Protein AF-A0A9P5UB16-F1 (afdb_monomer)

Secondary structure (DSSP, 8-state):
-EE--EEEEPTTS-EEEE----EE---TT--EEEEEEEEEETTEEEEEEEEEEE-PPP--S-EESEEEEEE-SSS-EEEEEE-SS-EEEEEEEE-TT---EEEEGGG-TT--TT-EEEEEEEESSSS-EEE----EEE-TT--EEEEEEEEEETTEEEEEEEEEEE-----

Radius of gyration: 20.02 Å; Cα contacts (8 Å, |Δi|>4): 393; chains: 1; bounding box: 41×28×63 Å

Mean predicted aligned error: 12.53 Å

Nearest PDB structures (foldseek):
  8e72-assembly1_B-2  TM=3.776E-01  e=6.706E+00  Treponema lecithinolyticum
  8dhw-assembly1_B  TM=3.449E-01  e=4.581E+00  Treponema lecithinolyticum
  3emf-assembly1_C  TM=3.027E-01  e=7.895E+00  Haemophilus influenzae
  3emf-assembly1_B  TM=2.419E-01  e=4.838E+00  Haemophilus influenzae
  6fwn-assembly1_A  TM=2.369E-01  e=8.803E+00  Homo sapiens

pLDDT: mean 79.23, std 17.46, range [40.03, 96.88]

Solvent-accessible surface area (backbone atoms only — not comparable to full-atom values): 9834 Å² total; per-residue (Å²): 118,55,81,64,72,55,73,42,74,43,97,89,71,51,74,51,76,54,78,62,86,62,81,51,82,67,58,100,81,58,60,56,41,79,44,64,48,78,44,75,49,93,91,54,68,43,75,43,84,70,46,76,41,69,53,68,74,78,73,48,83,46,58,23,25,31,42,30,38,26,25,74,15,91,37,43,32,21,35,27,42,34,43,100,87,53,76,44,80,74,42,76,75,42,55,53,66,39,74,63,51,73,44,63,49,82,74,40,88,90,62,52,76,70,41,58,32,26,47,29,37,32,26,76,90,27,97,25,60,24,67,32,91,60,34,32,24,34,25,77,86,41,62,21,23,35,34,34,41,30,32,60,41,40,77,52,35,42,42,42,81,74,51,77,42,72,57,90,70,87,132

Sequence (171 aa):
MFQLKVVSKLPNGETSEKADATWLMFTKDSKNEAVYDVTGELYRPNISFKQLRPISEPTPIGNARQITISNSGAFVASIYSVNTKTEHILEADIPVWIKNSVFDLTKADWLKDGDNFRLKVVSTTGKAQSIDATWLTYTKDSRNQALYDVAGSSSAPTITFKELRPIAGPI

Foldseek 3Di:
DDFDKDWQQDPVRDIDTDRPGDDDDDDPPDQWDWDWDWDDDSNDTDIDTDDTDGVPQQDAPEEAQKEWEFEQAPFWKWKWKDAPPDIGTQGGTDDHGDGTDMGGNLPVPPADQQGKTWMKIATPVAREIDTEPHIYGYHNPDQKYWYWYWYDYNHHIDIYTDDIDGDDDDD

Structure (mmCIF, N/CA/C/O backbone):
data_AF-A0A9P5UB16-F1
#
_entry.id   AF-A0A9P5UB16-F1
#
loop_
_atom_site.group_PDB
_atom_site.id
_atom_site.type_symbol
_atom_site.label_atom_id
_atom_site.label_alt_id
_atom_site.label_comp_id
_atom_site.label_asym_id
_atom_site.label_entity_id
_atom_site.label_seq_id
_atom_site.pdbx_PDB_ins_code
_atom_site.Cartn_x
_atom_site.Cartn_y
_atom_site.Cartn_z
_atom_site.occupancy
_atom_site.B_iso_or_equiv
_atom_site.auth_seq_id
_atom_site.auth_comp_id
_atom_site.auth_asym_id
_atom_site.auth_atom_id
_atom_site.pdbx_PDB_model_num
ATOM 1 N N . MET A 1 1 ? -16.007 16.590 -19.289 1.00 49.53 1 MET A N 1
ATOM 2 C CA . MET A 1 1 ? -16.295 15.869 -20.546 1.00 49.53 1 MET A CA 1
ATOM 3 C C . MET A 1 1 ? -14.997 15.206 -20.962 1.00 49.53 1 MET A C 1
ATOM 5 O O . MET A 1 1 ? -14.000 15.909 -21.042 1.00 49.53 1 MET A O 1
ATOM 9 N N . PHE A 1 2 ? -14.978 1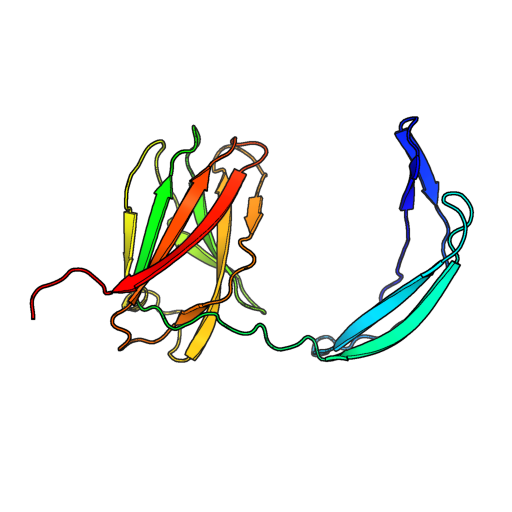3.883 -21.109 1.00 49.25 2 PHE A N 1
ATOM 10 C CA . PHE A 1 2 ? -13.769 13.145 -21.487 1.00 49.25 2 PHE A CA 1
ATOM 11 C C . PHE A 1 2 ? -14.028 12.411 -22.803 1.00 49.25 2 PHE A C 1
ATOM 13 O O . PHE A 1 2 ? -15.119 11.877 -22.998 1.00 49.25 2 PHE A O 1
ATOM 20 N N . GLN A 1 3 ? -13.036 12.410 -23.693 1.00 49.41 3 GLN A N 1
ATOM 21 C CA . GLN A 1 3 ? -13.059 11.652 -24.940 1.00 49.41 3 GLN A CA 1
ATOM 22 C C . GLN A 1 3 ? -12.198 10.403 -24.751 1.00 49.41 3 GLN A C 1
ATOM 24 O O . GLN A 1 3 ? -11.019 10.511 -24.413 1.00 49.41 3 GLN A O 1
ATOM 29 N N . LEU A 1 4 ? -12.783 9.220 -24.947 1.00 48.28 4 LEU A N 1
ATOM 30 C CA . LEU A 1 4 ? -12.016 7.980 -24.967 1.00 48.28 4 LEU A CA 1
ATOM 31 C C . LEU A 1 4 ? -11.361 7.833 -26.346 1.00 48.28 4 LEU A C 1
ATOM 33 O O . LEU A 1 4 ? -12.038 7.906 -27.370 1.00 48.28 4 LEU A O 1
ATOM 37 N N . LYS A 1 5 ? -10.042 7.635 -26.367 1.00 52.19 5 LYS A N 1
ATOM 38 C CA . LYS A 1 5 ? -9.268 7.348 -27.578 1.00 52.19 5 LYS A CA 1
ATOM 39 C C . LYS A 1 5 ? -8.672 5.956 -27.438 1.00 52.19 5 LYS A C 1
ATOM 41 O O . LYS A 1 5 ? -7.960 5.701 -26.469 1.00 52.19 5 LYS A O 1
ATOM 46 N N . VAL A 1 6 ? -8.949 5.068 -28.387 1.00 50.84 6 VAL A N 1
ATOM 47 C CA . VAL A 1 6 ? -8.284 3.763 -28.444 1.00 50.84 6 VAL A CA 1
ATOM 48 C C . VAL A 1 6 ? -7.128 3.847 -29.426 1.00 50.84 6 VAL A C 1
ATOM 50 O O . VAL A 1 6 ? -7.290 4.244 -30.580 1.00 50.84 6 VAL A O 1
ATOM 53 N N . VAL A 1 7 ? -5.949 3.497 -28.922 1.00 52.34 7 VAL A N 1
ATOM 54 C CA . VAL A 1 7 ? -4.708 3.414 -29.686 1.00 52.34 7 VAL A CA 1
ATOM 55 C C . VAL A 1 7 ? -4.329 1.941 -29.753 1.00 52.34 7 VAL A C 1
ATOM 57 O O . VAL A 1 7 ? -3.964 1.345 -28.740 1.00 52.34 7 VAL A O 1
ATOM 60 N N . SER A 1 8 ? -4.430 1.347 -30.938 1.00 51.12 8 SER A N 1
ATOM 61 C CA . SER A 1 8 ? -3.959 -0.015 -31.180 1.00 51.12 8 SER A CA 1
ATOM 62 C C . SER A 1 8 ? -2.478 0.038 -31.538 1.00 51.12 8 SER A C 1
ATOM 64 O O . SER A 1 8 ? -2.102 0.711 -32.498 1.00 51.12 8 SER A O 1
ATOM 66 N N . LYS A 1 9 ? -1.629 -0.671 -30.785 1.00 45.56 9 LYS A N 1
ATOM 67 C CA . LYS A 1 9 ? -0.204 -0.814 -31.110 1.00 45.56 9 LYS A CA 1
ATOM 68 C C . LYS A 1 9 ? 0.016 -2.092 -31.915 1.00 45.56 9 LYS A C 1
ATOM 70 O O . LYS A 1 9 ? -0.351 -3.179 -31.475 1.00 45.56 9 LYS A O 1
ATOM 75 N N . LEU A 1 10 ? 0.598 -1.945 -33.095 1.00 53.12 10 LEU A N 1
ATOM 76 C CA . LEU A 1 10 ? 0.877 -3.023 -34.028 1.00 53.12 10 LEU A CA 1
ATOM 77 C C . LEU A 1 10 ? 2.150 -3.793 -33.628 1.00 53.12 10 LEU A C 1
ATOM 79 O O . LEU A 1 10 ? 3.033 -3.228 -32.974 1.00 53.12 10 LEU A O 1
ATOM 83 N N . PRO A 1 11 ? 2.298 -5.063 -34.055 1.00 47.88 11 PRO A N 1
ATOM 84 C CA . PRO A 1 11 ? 3.501 -5.862 -33.793 1.00 47.88 11 PRO A CA 1
ATOM 85 C C . PRO A 1 11 ? 4.795 -5.253 -34.354 1.00 47.88 11 PRO A C 1
ATOM 87 O O . PRO A 1 11 ? 5.868 -5.485 -33.808 1.00 47.88 11 PRO A O 1
ATOM 90 N N . ASN A 1 12 ? 4.697 -4.452 -35.419 1.00 62.53 12 ASN A N 1
ATOM 91 C CA . ASN A 1 12 ? 5.815 -3.711 -36.014 1.00 62.53 12 ASN A CA 1
ATOM 92 C C . ASN A 1 12 ? 6.134 -2.391 -35.275 1.00 62.53 12 ASN A C 1
ATOM 94 O O . ASN A 1 12 ? 7.032 -1.661 -35.685 1.00 62.53 12 ASN A O 1
ATOM 98 N N . GLY A 1 13 ? 5.410 -2.078 -34.196 1.00 56.22 13 GLY A N 1
ATOM 99 C CA . GLY A 1 13 ? 5.597 -0.874 -33.388 1.00 56.22 13 GLY A CA 1
ATOM 100 C C . GLY A 1 13 ? 4.794 0.346 -33.844 1.00 56.22 13 GLY A C 1
ATOM 101 O O . GLY A 1 13 ? 4.769 1.332 -33.107 1.00 56.22 13 GLY A O 1
ATOM 102 N N . GLU A 1 14 ? 4.112 0.290 -34.991 1.00 58.16 14 GLU A N 1
ATOM 103 C CA . GLU A 1 14 ? 3.242 1.371 -35.468 1.00 58.16 14 GLU A CA 1
ATOM 104 C C 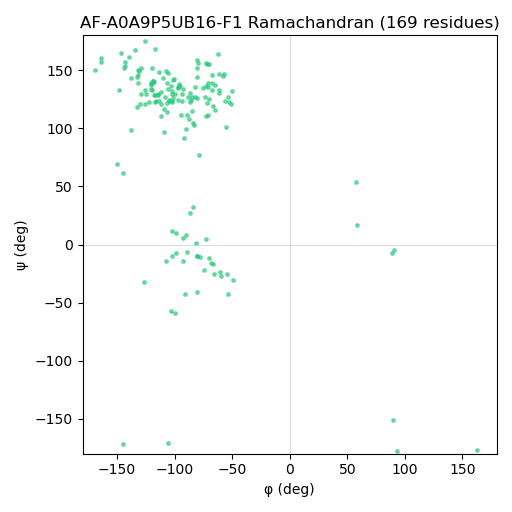. GLU A 1 14 ? 1.955 1.459 -34.636 1.00 58.16 14 GLU A C 1
ATOM 106 O O . GLU A 1 14 ? 1.510 0.486 -34.028 1.00 58.16 14 GLU A O 1
ATOM 111 N N . THR A 1 15 ? 1.332 2.633 -34.593 1.00 53.66 15 THR A N 1
ATOM 112 C CA . THR A 1 15 ? 0.063 2.843 -33.887 1.00 53.66 15 THR A CA 1
ATOM 113 C C . THR A 1 15 ? -1.039 3.188 -34.874 1.00 53.66 15 THR A C 1
ATOM 115 O O . THR A 1 15 ? -0.886 4.114 -35.668 1.00 53.66 15 THR A O 1
ATOM 118 N N . SER A 1 16 ? -2.163 2.476 -34.799 1.00 53.69 16 SER A N 1
ATOM 119 C CA . SER A 1 16 ? -3.397 2.839 -35.495 1.00 53.69 16 SER A CA 1
ATOM 120 C C . SER A 1 16 ? -4.362 3.478 -34.502 1.00 53.69 16 SER A C 1
ATOM 122 O O . SER A 1 16 ? -4.604 2.941 -33.418 1.00 53.69 16 SER A O 1
ATOM 124 N N . GLU A 1 17 ? -4.892 4.644 -34.860 1.00 54.59 17 GLU A N 1
ATOM 125 C CA . GLU A 1 17 ? -5.808 5.407 -34.021 1.00 54.59 17 GLU A CA 1
ATOM 126 C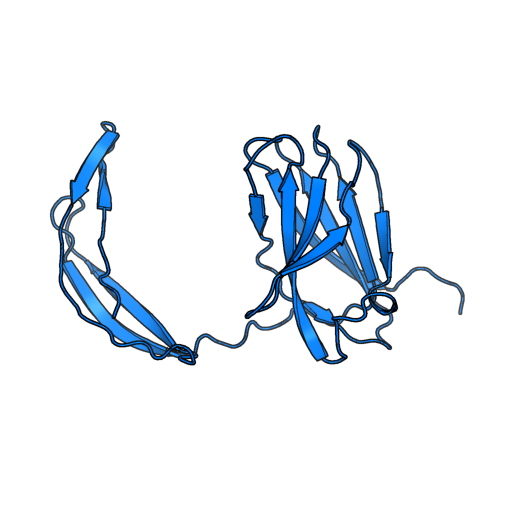 C . GLU A 1 17 ? -7.185 5.454 -34.678 1.00 54.59 17 GLU A C 1
ATOM 128 O O . GLU A 1 17 ? -7.331 5.929 -35.804 1.00 54.59 17 GLU A O 1
ATOM 133 N N . LYS A 1 18 ? -8.213 5.002 -33.956 1.00 54.69 18 LYS A N 1
ATOM 134 C CA . LYS A 1 18 ? -9.608 5.215 -34.341 1.00 54.69 18 LYS A CA 1
ATOM 135 C C . LYS A 1 18 ? -10.312 5.953 -33.210 1.00 54.69 18 LYS A C 1
ATOM 137 O O . LYS A 1 18 ? -10.315 5.509 -32.063 1.00 54.69 18 LYS A O 1
ATOM 142 N N . ALA A 1 19 ? -10.881 7.107 -33.534 1.00 48.09 19 ALA A N 1
ATOM 143 C CA . ALA A 1 19 ? -11.705 7.869 -32.611 1.00 48.09 19 ALA A CA 1
ATOM 144 C C . ALA A 1 19 ? -13.170 7.446 -32.786 1.00 48.09 19 ALA A C 1
ATOM 146 O O . ALA A 1 19 ? -13.874 8.013 -33.615 1.00 48.09 19 ALA A O 1
ATOM 147 N N . ASP A 1 20 ? -13.638 6.466 -32.011 1.00 53.38 20 ASP A N 1
ATOM 148 C CA . ASP A 1 20 ? -15.080 6.255 -31.840 1.00 53.38 20 ASP A CA 1
ATOM 149 C C . ASP A 1 20 ? -15.558 7.221 -30.740 1.00 53.38 20 ASP A C 1
ATOM 151 O O . ASP A 1 20 ? -15.292 7.041 -29.550 1.00 53.38 20 ASP A O 1
ATOM 155 N N . ALA A 1 21 ? -16.201 8.320 -31.145 1.00 47.66 21 ALA A N 1
ATOM 156 C CA . ALA A 1 21 ? -16.605 9.403 -30.250 1.00 47.66 21 ALA A CA 1
ATOM 157 C C . ALA A 1 21 ? -17.888 9.050 -29.476 1.00 47.66 21 ALA A C 1
ATOM 159 O O . ALA A 1 21 ? -18.968 9.546 -29.785 1.00 47.66 21 ALA A O 1
ATOM 160 N N . THR A 1 22 ? -17.776 8.212 -28.442 1.00 54.09 22 THR A N 1
ATOM 161 C CA . THR A 1 22 ? -18.822 8.146 -27.410 1.00 54.09 22 THR A CA 1
ATOM 162 C C . THR A 1 22 ? -18.503 9.160 -26.318 1.00 54.09 22 THR A C 1
ATOM 164 O O . THR A 1 22 ? -17.522 9.022 -25.587 1.00 54.09 22 THR A O 1
ATOM 167 N N . TRP A 1 23 ? -19.321 10.207 -26.216 1.00 52.62 23 TRP A N 1
ATOM 168 C CA . TRP A 1 23 ? -19.179 11.236 -25.191 1.00 52.62 23 TRP A CA 1
ATOM 169 C C . TRP A 1 23 ? -19.872 10.790 -23.907 1.00 52.62 23 TRP A C 1
ATOM 171 O O . TRP A 1 23 ? -21.095 10.678 -23.868 1.00 52.62 23 TRP A O 1
ATOM 181 N N . LEU A 1 24 ? -19.102 10.583 -22.838 1.00 55.91 24 LEU A N 1
ATOM 182 C CA . LEU A 1 24 ? -19.656 10.390 -21.500 1.00 55.91 24 LEU A CA 1
ATOM 183 C C . LEU A 1 24 ? -19.376 11.612 -20.626 1.00 55.91 24 LEU A C 1
ATOM 185 O O . LEU A 1 24 ? -18.239 12.075 -20.473 1.00 55.91 24 LEU A O 1
ATOM 189 N N . MET A 1 25 ? -20.440 12.140 -20.027 1.00 52.00 25 MET A N 1
ATOM 190 C CA . MET A 1 25 ? -20.345 13.137 -18.971 1.00 52.00 25 MET A CA 1
ATOM 191 C C . MET A 1 25 ? -20.274 12.431 -17.621 1.00 52.00 25 MET A C 1
ATOM 193 O O . MET A 1 25 ? -21.289 12.037 -17.057 1.00 52.00 25 MET A O 1
ATOM 197 N N . PHE A 1 26 ? -19.063 12.307 -17.088 1.00 53.19 26 PHE A N 1
ATOM 198 C CA . PHE A 1 26 ? -18.865 12.011 -15.674 1.00 53.19 26 PHE A CA 1
ATOM 199 C C . PHE A 1 26 ? -18.871 13.324 -14.892 1.00 53.19 26 PHE A C 1
ATOM 201 O O . PHE A 1 26 ? -18.178 14.277 -15.262 1.00 53.19 26 PHE A O 1
ATOM 208 N N . THR A 1 27 ? -19.652 13.384 -13.818 1.00 50.88 27 THR A N 1
ATOM 209 C CA . THR A 1 27 ? -19.475 14.407 -12.785 1.00 50.88 27 THR A CA 1
ATOM 210 C C . THR A 1 27 ? -18.223 14.075 -11.972 1.00 50.88 27 THR A C 1
ATOM 212 O O . THR A 1 27 ? -17.806 12.918 -11.907 1.00 50.88 27 THR A O 1
ATOM 215 N N . LYS A 1 28 ? -17.615 15.084 -11.336 1.00 45.38 28 LYS A N 1
ATOM 216 C CA . LYS A 1 28 ? -16.435 14.909 -10.467 1.00 45.38 28 LYS A CA 1
ATOM 217 C C . LYS A 1 28 ? -16.667 13.875 -9.350 1.00 45.38 28 LYS A C 1
ATOM 219 O O . LYS A 1 28 ? -15.715 13.248 -8.903 1.00 45.38 28 LYS A O 1
ATOM 224 N N . ASP A 1 29 ? -17.927 13.668 -8.969 1.00 52.78 29 ASP A N 1
ATOM 225 C CA . ASP A 1 29 ? -18.354 12.754 -7.905 1.00 52.78 29 ASP A CA 1
ATOM 226 C C . ASP A 1 29 ? -18.921 11.423 -8.430 1.00 52.78 29 ASP A C 1
ATOM 228 O O . ASP A 1 29 ? -19.541 10.666 -7.681 1.00 52.78 29 ASP A O 1
ATOM 232 N N . SER A 1 30 ? -18.761 11.127 -9.725 1.00 57.09 30 SER A N 1
ATOM 233 C CA . SER A 1 30 ? -19.275 9.886 -10.298 1.00 57.09 30 SER A CA 1
ATOM 234 C C . SER A 1 30 ? -18.560 8.675 -9.694 1.00 57.09 30 SER A C 1
ATOM 236 O O . SER A 1 30 ? -17.367 8.474 -9.900 1.00 57.09 30 SER A O 1
ATOM 238 N N . LYS A 1 31 ? -19.311 7.835 -8.973 1.00 63.22 31 LYS A N 1
ATOM 239 C CA . LYS A 1 31 ? -18.871 6.515 -8.499 1.00 63.22 31 LYS A CA 1
ATOM 240 C C . LYS A 1 31 ? -19.119 5.422 -9.542 1.00 63.22 31 LYS A C 1
ATOM 242 O O . LYS A 1 31 ? -19.351 4.285 -9.163 1.00 63.22 31 LYS A O 1
ATOM 247 N N . ASN A 1 32 ? -19.153 5.747 -10.832 1.00 62.16 32 ASN A N 1
ATOM 248 C CA . ASN A 1 32 ? -19.455 4.786 -11.891 1.00 62.16 32 ASN A CA 1
ATOM 249 C C . ASN A 1 32 ? -18.278 4.658 -12.853 1.00 62.16 32 ASN A C 1
ATOM 251 O O . ASN A 1 32 ? -17.667 5.655 -13.229 1.00 62.16 32 ASN A O 1
ATOM 255 N N . GLU A 1 33 ? -18.003 3.435 -13.291 1.00 63.97 33 GLU A N 1
ATOM 256 C CA . GLU A 1 33 ? -17.120 3.170 -14.417 1.00 63.97 33 GLU A CA 1
ATOM 257 C C . GLU A 1 33 ? -17.950 2.856 -15.660 1.00 63.97 33 GLU A C 1
ATOM 259 O O . GLU A 1 33 ? -18.993 2.198 -15.594 1.00 63.97 33 GLU A O 1
ATOM 264 N N . ALA A 1 34 ? -17.491 3.348 -16.809 1.00 68.25 34 ALA A N 1
ATOM 265 C CA . ALA A 1 34 ? -18.070 2.971 -18.086 1.00 68.25 34 ALA A CA 1
ATOM 266 C C . ALA A 1 34 ? -17.428 1.691 -18.596 1.00 68.25 34 ALA A C 1
ATOM 268 O O . ALA A 1 34 ? -16.215 1.615 -18.780 1.00 68.25 34 ALA A O 1
ATOM 269 N N . VAL A 1 35 ? -18.277 0.709 -18.866 1.00 62.72 35 VAL A N 1
ATOM 270 C CA . VAL A 1 35 ? -17.904 -0.530 -19.531 1.00 62.72 35 VAL A CA 1
ATOM 271 C C . VAL A 1 35 ? -18.166 -0.359 -21.018 1.00 62.72 35 VAL A C 1
ATOM 273 O O . VAL A 1 35 ? -19.264 0.032 -21.425 1.00 62.72 35 VAL A O 1
ATOM 276 N N . TYR A 1 36 ? -17.161 -0.682 -21.822 1.00 69.81 36 TYR A N 1
ATOM 277 C CA . TYR A 1 36 ? -17.246 -0.700 -23.274 1.00 69.81 36 TYR A CA 1
ATOM 278 C C . TYR A 1 36 ? -16.991 -2.118 -23.766 1.00 69.81 36 TYR A C 1
ATOM 280 O O . TYR A 1 36 ? -16.098 -2.796 -23.258 1.00 69.81 36 TYR A O 1
ATOM 288 N N . ASP A 1 37 ? -17.752 -2.544 -24.766 1.00 70.19 37 ASP A N 1
ATOM 289 C CA . ASP A 1 37 ? -17.421 -3.732 -25.541 1.00 70.19 37 ASP A CA 1
ATOM 290 C C . ASP A 1 37 ? -16.511 -3.302 -26.698 1.00 70.19 37 ASP A C 1
ATOM 292 O O . ASP A 1 37 ? -16.839 -2.383 -27.453 1.00 70.19 37 ASP A O 1
ATOM 296 N N . VAL A 1 38 ? -15.356 -3.959 -26.816 1.00 68.56 38 VAL A N 1
ATOM 297 C CA . VAL A 1 38 ? -14.437 -3.798 -27.947 1.00 68.56 38 VAL A CA 1
ATOM 298 C C . VAL A 1 38 ? -14.546 -5.056 -28.795 1.00 68.56 38 VAL A C 1
ATOM 300 O O . VAL A 1 38 ? -14.216 -6.150 -28.344 1.00 68.56 38 VAL A O 1
ATOM 303 N N . THR A 1 39 ? -15.048 -4.904 -30.012 1.00 72.31 39 THR A N 1
ATOM 304 C CA . THR A 1 39 ? -15.236 -5.995 -30.978 1.00 72.31 39 THR A CA 1
ATOM 305 C C . THR A 1 39 ? -14.543 -5.654 -32.294 1.00 72.31 39 THR A C 1
ATOM 307 O O . THR A 1 39 ? -14.032 -4.550 -32.455 1.00 72.31 39 THR A O 1
ATOM 310 N N . GLY A 1 40 ? -14.520 -6.580 -33.252 1.00 65.81 40 GLY A N 1
ATOM 311 C CA . GLY A 1 40 ? -13.896 -6.362 -34.559 1.00 65.81 40 GLY A CA 1
ATOM 312 C C . GLY A 1 40 ? -12.439 -6.818 -34.628 1.00 65.81 40 GLY A C 1
ATOM 313 O O . GLY A 1 40 ? -11.897 -7.408 -33.695 1.00 65.81 40 GLY A O 1
ATOM 314 N N . GLU A 1 41 ? -11.821 -6.595 -35.783 1.00 67.19 41 GLU A N 1
ATOM 315 C CA . GLU A 1 41 ? -10.444 -7.010 -36.050 1.00 67.19 41 GLU A CA 1
ATOM 316 C C . GLU A 1 41 ? -9.439 -6.027 -35.439 1.00 67.19 41 GLU A C 1
ATOM 318 O O . GLU A 1 41 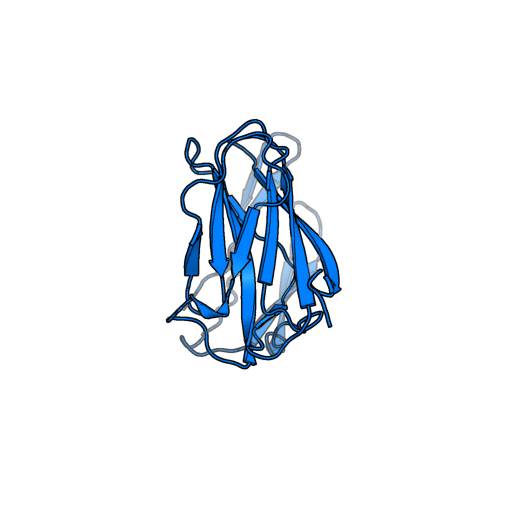? -9.750 -4.853 -35.236 1.00 67.19 41 GLU A O 1
ATOM 323 N N . LEU A 1 42 ? -8.199 -6.481 -35.221 1.00 54.09 42 LEU A N 1
ATOM 324 C CA . LEU A 1 42 ? -7.093 -5.687 -34.655 1.00 54.09 42 LEU A CA 1
ATOM 325 C C . LEU A 1 42 ? -6.914 -4.313 -35.345 1.00 54.09 42 LEU A C 1
ATOM 327 O O . LEU A 1 42 ? -6.507 -3.340 -34.712 1.00 54.09 42 LEU A O 1
ATOM 331 N N . TYR A 1 43 ? -7.256 -4.241 -36.636 1.00 56.38 43 TYR A N 1
ATOM 332 C CA . TYR A 1 43 ? -7.130 -3.067 -37.505 1.00 56.38 43 TYR A CA 1
ATOM 333 C C . TYR A 1 43 ? -8.432 -2.269 -37.678 1.00 56.38 43 TYR A C 1
ATOM 335 O O . TYR A 1 43 ? -8.427 -1.206 -38.297 1.00 56.38 43 TYR A O 1
ATOM 343 N N . ARG A 1 44 ? -9.559 -2.783 -37.171 1.00 61.69 44 ARG A N 1
ATOM 344 C CA . ARG A 1 44 ? -10.888 -2.155 -37.230 1.00 61.69 44 ARG A CA 1
ATOM 345 C C . ARG A 1 44 ? -11.688 -2.452 -35.955 1.00 61.69 44 ARG A C 1
ATOM 347 O O . ARG A 1 44 ? -12.752 -3.071 -36.044 1.00 61.69 44 ARG A O 1
ATOM 354 N N . PRO A 1 45 ? -11.207 -2.022 -34.775 1.00 59.00 45 PRO A N 1
ATOM 355 C CA . PRO A 1 45 ? -11.981 -2.180 -33.560 1.00 59.00 45 PRO A CA 1
ATOM 356 C C . PRO A 1 45 ? -13.259 -1.336 -33.649 1.00 59.00 45 PRO A C 1
ATOM 358 O O . PRO A 1 45 ? -13.247 -0.190 -34.108 1.00 59.00 45 PRO A O 1
ATOM 361 N N . ASN A 1 46 ? -14.365 -1.920 -33.214 1.00 65.19 46 ASN A N 1
ATOM 362 C CA . ASN A 1 46 ? -15.627 -1.251 -32.954 1.00 65.19 46 ASN A CA 1
ATOM 363 C C . ASN A 1 46 ? -15.802 -1.167 -31.444 1.00 65.19 46 ASN A C 1
ATOM 365 O O . ASN A 1 46 ? -15.794 -2.194 -30.759 1.00 65.19 46 ASN A O 1
ATOM 369 N N . ILE A 1 47 ? -15.952 0.055 -30.939 1.00 65.62 47 ILE A N 1
ATOM 370 C CA . ILE A 1 47 ? -16.131 0.312 -29.513 1.00 65.62 47 ILE A CA 1
ATOM 371 C C . ILE A 1 47 ? -17.567 0.757 -29.300 1.00 65.62 47 ILE A C 1
ATOM 373 O O . ILE A 1 47 ? -17.984 1.805 -29.788 1.00 65.62 47 ILE A O 1
ATOM 377 N N . SER A 1 48 ? -18.322 -0.027 -28.545 1.00 71.44 48 SER A N 1
ATOM 378 C CA . SER A 1 48 ? -19.681 0.327 -28.151 1.00 71.44 48 SER A CA 1
ATOM 379 C C . SER A 1 48 ? -19.757 0.460 -26.642 1.00 71.44 48 SER A C 1
ATOM 381 O O . SER A 1 48 ? -19.349 -0.441 -25.907 1.00 71.44 48 SER A O 1
ATOM 383 N N . PHE A 1 49 ? -20.298 1.581 -26.168 1.00 71.38 49 PHE A N 1
ATOM 384 C CA . PHE A 1 49 ? -20.646 1.717 -24.760 1.00 71.38 49 PHE A CA 1
ATOM 385 C C . PHE A 1 49 ? -21.696 0.671 -24.385 1.00 71.38 49 PHE A C 1
ATOM 387 O O . PHE A 1 49 ? -22.710 0.532 -25.067 1.00 71.38 49 PHE A O 1
ATOM 394 N N . LYS A 1 50 ? -21.440 -0.053 -23.297 1.00 72.81 50 LYS A N 1
ATOM 395 C CA . LYS A 1 50 ? -22.321 -1.110 -22.809 1.00 72.81 50 LYS A CA 1
ATOM 396 C C . LYS A 1 50 ? -23.187 -0.613 -21.663 1.00 72.81 50 LYS A C 1
ATOM 398 O O . LYS A 1 50 ? -24.407 -0.667 -21.739 1.00 72.81 50 LYS A O 1
ATOM 403 N N . GLN A 1 51 ? -22.549 -0.148 -20.592 1.00 68.44 51 GLN A N 1
ATOM 404 C CA . GLN A 1 51 ? -23.238 0.308 -19.388 1.00 68.44 51 GLN A CA 1
ATOM 405 C C . GLN A 1 51 ? -22.324 1.145 -18.494 1.00 68.44 51 GLN A C 1
ATOM 407 O O . GLN A 1 51 ? -21.101 0.991 -18.508 1.00 68.44 51 GLN A O 1
ATOM 412 N N . LEU A 1 52 ? -22.937 1.977 -17.654 1.00 67.88 52 LEU A N 1
ATOM 413 C CA . LEU A 1 52 ? -22.306 2.447 -16.429 1.00 67.88 52 LEU A CA 1
ATOM 414 C C . LEU A 1 52 ? -22.557 1.379 -15.371 1.00 67.88 52 LEU A C 1
ATOM 416 O O . LEU A 1 52 ? -23.707 1.007 -15.144 1.00 67.88 52 LEU A O 1
ATOM 420 N N . ARG A 1 53 ? -21.505 0.898 -14.718 1.00 57.53 53 ARG A N 1
ATOM 421 C CA . ARG A 1 53 ? -21.660 0.135 -13.478 1.00 57.53 53 ARG A CA 1
ATOM 422 C C . ARG A 1 53 ? -21.068 0.936 -12.327 1.00 57.53 53 ARG A C 1
ATOM 424 O O . ARG A 1 53 ? -20.114 1.682 -12.565 1.00 57.53 53 ARG A O 1
ATOM 431 N N . PRO A 1 54 ? -21.603 0.808 -11.104 1.00 58.78 54 PRO A N 1
ATOM 432 C CA . PRO A 1 54 ? -20.927 1.338 -9.935 1.00 58.78 54 PRO A CA 1
ATOM 433 C C . PRO A 1 54 ? -19.482 0.847 -9.945 1.00 58.78 54 PRO A C 1
ATOM 435 O O . PRO A 1 54 ? -19.240 -0.342 -10.157 1.00 58.78 54 PRO A O 1
ATOM 438 N N . ILE A 1 55 ? -18.535 1.758 -9.734 1.00 59.34 55 ILE A N 1
ATOM 439 C CA . ILE A 1 55 ? -17.214 1.416 -9.226 1.00 59.34 55 ILE A CA 1
ATOM 440 C C . ILE A 1 55 ? -17.532 0.684 -7.936 1.00 59.34 55 ILE A C 1
ATOM 442 O O . ILE A 1 55 ? -17.942 1.303 -6.952 1.00 59.34 55 ILE A O 1
ATOM 446 N N . SER A 1 56 ? -17.466 -0.644 -7.984 1.00 55.59 56 SER A N 1
ATOM 447 C CA . SER A 1 56 ? -17.604 -1.466 -6.797 1.00 55.59 56 SER A CA 1
ATOM 448 C C . SER A 1 56 ? -16.634 -0.892 -5.782 1.00 55.59 56 SER A C 1
ATOM 450 O O . SER A 1 56 ? -15.441 -0.780 -6.090 1.00 55.59 56 SER A O 1
ATOM 452 N N . GLU A 1 57 ? -17.149 -0.459 -4.627 1.00 57.41 57 GLU A N 1
ATOM 453 C CA . GLU A 1 57 ? -16.273 -0.033 -3.547 1.00 57.41 57 GLU A CA 1
ATOM 454 C C . GLU A 1 57 ? -15.299 -1.187 -3.325 1.00 57.41 57 GLU A C 1
ATOM 456 O O . GLU A 1 57 ? -15.734 -2.340 -3.209 1.00 57.41 57 GLU A O 1
ATOM 461 N N . PRO A 1 58 ? -13.993 -0.918 -3.442 1.00 65.56 58 PRO A N 1
ATOM 462 C CA . PRO A 1 58 ? -13.015 -1.979 -3.486 1.00 65.56 58 PRO A CA 1
ATOM 463 C C . PRO A 1 58 ? -13.184 -2.837 -2.242 1.00 65.56 58 PRO A C 1
ATOM 465 O O . PRO A 1 58 ? -13.170 -2.306 -1.136 1.00 65.56 58 PRO A O 1
ATOM 468 N N . THR A 1 59 ? -13.406 -4.138 -2.429 1.00 75.69 59 THR A N 1
ATOM 469 C CA . THR A 1 59 ? -13.656 -5.048 -1.313 1.00 75.69 59 THR A CA 1
ATOM 470 C C . THR A 1 59 ? -12.341 -5.267 -0.575 1.00 75.69 59 THR A C 1
ATOM 472 O O . THR A 1 59 ? -11.432 -5.878 -1.146 1.00 75.69 59 THR A O 1
ATOM 475 N N . PRO A 1 60 ? -12.194 -4.759 0.659 1.00 86.56 60 PRO A N 1
ATOM 476 C CA . PRO A 1 60 ? -10.975 -4.958 1.412 1.00 86.56 60 PRO A CA 1
ATOM 477 C C . PRO A 1 60 ? -10.852 -6.434 1.766 1.00 86.56 60 PRO A C 1
ATOM 479 O O . PRO A 1 60 ? -11.832 -7.076 2.144 1.00 86.56 60 PRO A O 1
ATOM 482 N N . ILE A 1 61 ? -9.647 -6.979 1.667 1.00 89.25 61 ILE A N 1
ATOM 483 C CA . ILE A 1 61 ? -9.406 -8.382 2.030 1.00 89.25 61 ILE A CA 1
ATOM 484 C C . ILE A 1 61 ? -9.322 -8.581 3.552 1.00 89.25 61 ILE A C 1
ATOM 486 O O . ILE A 1 61 ? -9.295 -9.714 4.028 1.00 89.25 61 ILE A O 1
ATOM 490 N N . GLY A 1 62 ? -9.258 -7.487 4.321 1.00 92.31 62 GLY A N 1
ATOM 491 C CA . GLY A 1 62 ? -9.307 -7.511 5.775 1.00 92.31 62 GLY A CA 1
ATOM 492 C C . GLY A 1 62 ? -8.813 -6.227 6.439 1.00 92.31 62 GLY A C 1
ATOM 493 O O . GLY A 1 62 ? -8.450 -5.248 5.785 1.00 92.31 62 GLY A O 1
ATOM 494 N N . ASN A 1 63 ? -8.802 -6.272 7.771 1.00 96.31 63 ASN A N 1
ATOM 495 C CA . ASN A 1 63 ? -8.450 -5.148 8.633 1.00 96.31 63 ASN A CA 1
ATOM 496 C C . ASN A 1 63 ? -6.990 -5.231 9.076 1.00 96.31 63 ASN A C 1
ATOM 498 O O . ASN A 1 63 ? -6.571 -6.282 9.564 1.00 96.31 63 ASN A O 1
ATOM 502 N N . ALA A 1 64 ? -6.252 -4.124 9.035 1.00 96.25 64 ALA A N 1
ATOM 503 C CA . ALA A 1 64 ? -4.882 -4.028 9.536 1.00 96.25 64 ALA A CA 1
ATOM 504 C C . ALA A 1 64 ? -4.692 -2.779 10.408 1.00 96.25 64 ALA A C 1
ATOM 506 O O . ALA A 1 64 ? -5.245 -1.723 10.110 1.00 96.25 64 ALA A O 1
ATOM 507 N N . ARG A 1 65 ? -3.871 -2.889 11.462 1.00 96.12 65 ARG A N 1
ATOM 508 C CA . ARG A 1 65 ? -3.341 -1.719 12.196 1.00 96.12 65 ARG A CA 1
ATOM 509 C C . ARG A 1 65 ? -1.859 -1.465 11.929 1.00 96.12 65 ARG A C 1
ATOM 511 O O . ARG A 1 65 ? -1.333 -0.420 12.290 1.00 96.12 65 ARG A O 1
ATOM 518 N N . GLN A 1 66 ? -1.173 -2.445 11.349 1.00 96.38 66 GLN A N 1
ATOM 519 C CA . GLN A 1 66 ? 0.246 -2.371 11.028 1.00 96.38 66 GLN A CA 1
ATOM 520 C C . GLN A 1 66 ? 0.494 -2.827 9.599 1.00 96.38 66 GLN A C 1
ATOM 522 O O . GLN A 1 66 ? -0.213 -3.686 9.070 1.00 96.38 66 GLN A O 1
ATOM 527 N N . ILE A 1 67 ? 1.533 -2.268 8.997 1.00 96.12 67 ILE A N 1
ATOM 528 C CA . ILE A 1 67 ? 2.065 -2.706 7.713 1.00 96.12 67 ILE A CA 1
ATOM 529 C C . ILE A 1 67 ? 3.505 -3.129 7.937 1.00 96.12 67 ILE A C 1
ATOM 531 O O . ILE A 1 67 ? 4.272 -2.395 8.548 1.00 96.12 67 ILE A O 1
ATOM 535 N N . THR A 1 68 ? 3.879 -4.287 7.418 1.00 96.25 68 THR A N 1
ATOM 536 C CA . THR A 1 68 ? 5.261 -4.756 7.433 1.00 96.25 68 THR A CA 1
ATOM 537 C C . THR A 1 68 ? 5.744 -4.878 6.002 1.00 96.25 68 THR A C 1
ATOM 539 O O . THR A 1 68 ? 5.146 -5.598 5.206 1.00 96.25 68 THR A O 1
ATOM 542 N N . ILE A 1 69 ? 6.827 -4.183 5.671 1.00 96.31 69 ILE A N 1
ATOM 543 C CA . ILE A 1 69 ? 7.377 -4.128 4.316 1.00 96.31 69 ILE A CA 1
ATOM 544 C C . ILE A 1 69 ? 8.777 -4.714 4.325 1.00 96.31 69 ILE A C 1
ATOM 546 O O . ILE A 1 69 ? 9.628 -4.315 5.117 1.00 96.31 69 ILE A O 1
ATOM 550 N N . SER A 1 70 ? 9.025 -5.653 3.425 1.00 96.75 70 SER A N 1
ATOM 551 C CA . SER A 1 70 ? 10.380 -6.054 3.056 1.00 96.75 70 SER A CA 1
ATOM 552 C C . SER A 1 70 ? 10.730 -5.431 1.714 1.00 96.75 70 SER A C 1
ATOM 554 O O . SER A 1 70 ? 9.902 -5.424 0.811 1.00 96.75 70 SER A O 1
ATOM 556 N N . ASN A 1 71 ? 11.938 -4.893 1.580 1.00 95.94 71 ASN A N 1
ATOM 557 C CA . ASN A 1 71 ? 12.463 -4.413 0.310 1.00 95.94 71 ASN A CA 1
ATOM 558 C C . ASN A 1 71 ? 13.563 -5.360 -0.163 1.00 95.94 71 ASN A C 1
ATOM 560 O O . ASN A 1 71 ? 14.711 -5.255 0.258 1.00 95.94 71 ASN A O 1
ATOM 564 N N . SER A 1 72 ? 13.210 -6.292 -1.043 1.00 95.12 72 SER A N 1
ATOM 565 C CA . SER A 1 72 ? 14.156 -7.150 -1.757 1.00 95.12 72 SER A CA 1
ATOM 566 C C . SER A 1 72 ? 14.622 -6.538 -3.084 1.00 95.12 72 SER A C 1
ATOM 568 O O . SER A 1 72 ? 15.222 -7.229 -3.902 1.00 95.12 72 SER A O 1
ATOM 570 N N . GLY A 1 73 ? 14.285 -5.279 -3.364 1.00 90.06 73 GLY A N 1
ATOM 571 C CA . GLY A 1 73 ? 14.759 -4.549 -4.530 1.00 90.06 73 GLY A CA 1
ATOM 572 C C . GLY A 1 73 ? 16.165 -3.980 -4.327 1.00 90.06 73 GLY A C 1
ATOM 573 O O . GLY A 1 73 ? 16.569 -3.617 -3.222 1.00 90.06 73 GLY A O 1
ATOM 574 N N . ALA A 1 74 ? 16.896 -3.819 -5.431 1.00 91.81 74 ALA A N 1
ATOM 575 C CA . ALA A 1 74 ? 18.189 -3.129 -5.466 1.00 91.81 74 ALA A CA 1
ATOM 576 C C . ALA A 1 74 ? 18.039 -1.594 -5.592 1.00 91.81 74 ALA A C 1
ATOM 578 O O . ALA A 1 74 ? 18.842 -0.935 -6.249 1.00 91.81 74 ALA A O 1
ATOM 579 N N . PHE A 1 75 ? 16.978 -1.021 -5.018 1.00 93.00 75 PHE A N 1
ATOM 580 C CA . PHE A 1 75 ? 16.699 0.417 -5.022 1.00 93.00 75 PHE A CA 1
ATOM 581 C C . PHE A 1 75 ? 16.063 0.869 -3.700 1.00 93.00 75 PHE A C 1
ATOM 583 O O . PHE A 1 75 ? 15.382 0.093 -3.029 1.00 93.00 75 PHE A O 1
ATOM 590 N N . VAL A 1 76 ? 16.286 2.130 -3.326 1.00 94.25 76 VAL A N 1
ATOM 591 C CA . VAL A 1 76 ? 15.587 2.751 -2.193 1.00 94.25 76 VAL A CA 1
ATOM 592 C C . VAL A 1 76 ? 14.156 3.078 -2.623 1.00 94.25 76 VAL A C 1
ATOM 594 O O . VAL A 1 76 ? 13.926 3.576 -3.731 1.00 94.25 76 VAL A O 1
ATOM 597 N N . ALA A 1 77 ? 13.197 2.744 -1.766 1.00 93.88 77 ALA A N 1
ATOM 598 C CA . ALA A 1 77 ? 11.775 2.796 -2.069 1.00 93.88 77 ALA A CA 1
ATOM 599 C C . ALA A 1 77 ? 11.037 3.734 -1.111 1.00 93.88 77 ALA A C 1
ATOM 601 O O . ALA A 1 77 ? 11.190 3.620 0.100 1.00 93.88 77 ALA A O 1
ATOM 602 N N . SER A 1 78 ? 10.179 4.594 -1.650 1.00 94.69 78 SER A N 1
ATOM 603 C CA . SER A 1 78 ? 9.179 5.332 -0.879 1.00 94.69 78 SER A CA 1
ATOM 604 C C . SER A 1 78 ? 7.844 4.603 -0.947 1.00 94.69 78 SER A C 1
ATOM 606 O O . SER A 1 78 ? 7.426 4.160 -2.022 1.00 94.69 78 SER A O 1
ATOM 608 N N . ILE A 1 79 ? 7.146 4.517 0.180 1.00 94.62 79 ILE A N 1
ATOM 609 C CA . ILE A 1 79 ? 5.843 3.867 0.287 1.00 94.62 79 ILE A CA 1
ATOM 610 C C . ILE A 1 79 ? 4.775 4.903 0.562 1.00 94.62 79 ILE A C 1
ATOM 612 O O . ILE A 1 79 ? 4.881 5.724 1.470 1.00 94.62 79 ILE A O 1
ATOM 616 N N . TYR A 1 80 ? 3.708 4.812 -0.215 1.00 94.31 80 TYR A N 1
ATOM 617 C CA . TYR A 1 80 ? 2.538 5.654 -0.108 1.00 94.31 80 TYR A CA 1
ATOM 618 C C . TYR A 1 80 ? 1.326 4.788 0.209 1.00 94.31 80 TYR A C 1
ATOM 620 O O . TYR A 1 80 ? 1.153 3.707 -0.356 1.00 94.31 80 TYR A O 1
ATOM 628 N N . SER A 1 81 ? 0.462 5.296 1.073 1.00 92.50 81 SER A N 1
ATOM 629 C CA . SER A 1 81 ? -0.925 4.868 1.147 1.00 92.50 81 SER A CA 1
ATOM 630 C C . SER A 1 81 ? -1.725 5.603 0.082 1.00 92.50 81 SER A C 1
ATOM 632 O O . SER A 1 81 ? -1.577 6.813 -0.095 1.00 92.50 81 SER A O 1
ATOM 634 N N . VAL A 1 82 ? -2.578 4.877 -0.625 1.00 87.31 82 VAL A N 1
ATOM 635 C CA . VAL A 1 82 ? -3.459 5.409 -1.661 1.00 87.31 82 VAL A CA 1
ATOM 636 C C . VAL A 1 82 ? -4.881 4.996 -1.319 1.00 87.31 82 VAL A C 1
ATOM 638 O O . VAL A 1 82 ? -5.175 3.805 -1.241 1.00 87.31 82 VAL A O 1
ATOM 641 N N . ASN A 1 83 ? -5.774 5.966 -1.145 1.00 84.88 83 ASN A N 1
ATOM 642 C CA . ASN A 1 83 ? -7.214 5.718 -1.111 1.00 84.88 83 ASN A CA 1
ATOM 643 C C . ASN A 1 83 ? -7.854 6.208 -2.429 1.00 84.88 83 ASN A C 1
ATOM 645 O O . ASN A 1 83 ? -7.161 6.524 -3.397 1.00 84.88 83 ASN A O 1
ATOM 649 N N . THR A 1 84 ? -9.184 6.237 -2.520 1.00 69.94 84 THR A N 1
ATOM 650 C CA . THR A 1 84 ? -9.886 6.648 -3.753 1.00 69.94 84 THR A CA 1
ATOM 651 C C . THR A 1 84 ? -9.768 8.141 -4.085 1.00 69.94 84 THR A C 1
ATOM 653 O O . THR A 1 84 ? -10.147 8.543 -5.182 1.00 69.94 84 THR A O 1
ATOM 656 N N . LYS A 1 85 ? -9.268 8.972 -3.163 1.00 75.00 85 LYS A N 1
ATOM 657 C CA . LYS A 1 85 ? -9.273 10.442 -3.258 1.00 75.00 85 LYS A CA 1
ATOM 658 C C . LYS A 1 85 ? -7.900 11.084 -3.066 1.00 75.00 85 LYS A C 1
ATOM 660 O O . LYS A 1 85 ? -7.657 12.145 -3.634 1.00 75.00 85 LYS A O 1
ATOM 665 N N . THR A 1 86 ? -7.037 10.491 -2.250 1.00 84.81 86 THR A N 1
ATOM 666 C CA . THR A 1 86 ? -5.771 11.070 -1.802 1.00 84.81 86 THR A CA 1
ATOM 667 C C . THR A 1 86 ? -4.677 10.015 -1.691 1.00 84.81 86 THR A C 1
ATOM 669 O O . THR A 1 86 ? -4.927 8.817 -1.531 1.00 84.81 86 THR A O 1
ATOM 672 N N . GLU A 1 87 ? -3.440 10.495 -1.771 1.00 91.12 87 GLU A N 1
ATOM 673 C CA . GLU A 1 87 ? -2.237 9.717 -1.510 1.00 91.12 87 GLU A CA 1
ATOM 674 C C . GLU A 1 87 ? -1.472 10.368 -0.359 1.00 91.12 87 GLU A C 1
ATOM 676 O O . GLU A 1 87 ? -1.362 11.593 -0.299 1.00 91.12 87 GLU A O 1
ATOM 681 N N . HIS A 1 88 ? -0.937 9.550 0.541 1.00 92.19 88 HIS A N 1
ATOM 682 C CA . HIS A 1 88 ? -0.160 9.994 1.693 1.00 92.19 88 HIS A CA 1
ATOM 683 C C . HIS A 1 88 ? 1.124 9.176 1.786 1.00 92.19 88 HIS A C 1
ATOM 685 O O . HIS A 1 88 ? 1.103 7.966 1.569 1.00 92.19 88 HIS A O 1
ATOM 691 N N . ILE A 1 89 ? 2.243 9.822 2.112 1.00 91.69 89 ILE A N 1
ATOM 692 C CA . ILE A 1 89 ? 3.506 9.116 2.352 1.00 91.69 89 ILE A CA 1
ATOM 693 C C . ILE A 1 89 ? 3.374 8.345 3.669 1.00 91.69 89 ILE A C 1
ATOM 695 O O . ILE A 1 89 ? 3.034 8.928 4.697 1.00 91.69 89 ILE A O 1
ATOM 699 N N . LEU A 1 90 ? 3.632 7.039 3.623 1.00 90.94 90 LEU A N 1
ATOM 700 C CA . LEU A 1 90 ? 3.781 6.191 4.806 1.00 90.94 90 LEU A CA 1
ATOM 701 C C . LEU A 1 90 ? 5.239 6.137 5.260 1.00 90.94 90 LEU A C 1
ATOM 703 O O . LEU A 1 90 ? 5.507 6.227 6.452 1.00 90.94 90 LEU A O 1
ATOM 707 N N . GLU A 1 91 ? 6.160 6.003 4.307 1.00 90.56 91 GLU A N 1
ATOM 708 C CA . GLU A 1 91 ? 7.602 6.010 4.547 1.00 90.56 91 GLU A CA 1
ATOM 709 C C . GLU A 1 91 ? 8.314 6.603 3.336 1.00 90.56 91 GLU A C 1
ATOM 711 O O . GLU A 1 91 ? 8.015 6.245 2.195 1.00 90.56 91 GLU A O 1
ATOM 716 N N . ALA A 1 92 ? 9.241 7.522 3.580 1.00 87.31 92 ALA A N 1
ATOM 717 C CA . ALA A 1 92 ? 9.966 8.202 2.521 1.00 87.31 92 ALA A CA 1
ATOM 718 C C . ALA A 1 92 ? 11.111 7.337 1.992 1.00 87.31 92 ALA A C 1
ATOM 720 O O . ALA A 1 92 ? 11.287 7.260 0.779 1.00 87.31 92 ALA A O 1
ATOM 721 N N . ASP A 1 93 ? 11.835 6.643 2.872 1.00 91.00 93 ASP A N 1
ATOM 722 C CA . ASP A 1 93 ? 13.051 5.927 2.494 1.00 91.00 93 ASP A CA 1
ATOM 723 C C . ASP A 1 93 ? 13.124 4.551 3.160 1.00 91.00 93 ASP A C 1
ATOM 725 O O . ASP A 1 93 ? 13.568 4.399 4.296 1.00 91.00 93 ASP A O 1
ATOM 729 N N . ILE A 1 94 ? 12.747 3.512 2.413 1.00 92.38 94 ILE A N 1
ATOM 730 C CA . ILE A 1 94 ? 13.044 2.119 2.752 1.00 92.38 94 ILE A CA 1
ATOM 731 C C . ILE A 1 94 ? 14.327 1.710 2.021 1.00 92.38 94 ILE A C 1
ATOM 733 O O . ILE A 1 94 ? 14.308 1.579 0.788 1.00 92.38 94 ILE A O 1
ATOM 737 N N . PRO A 1 95 ? 15.443 1.476 2.741 1.00 93.06 95 PRO A N 1
ATOM 738 C CA . PRO A 1 95 ? 16.699 1.086 2.118 1.00 93.06 95 PRO A CA 1
ATOM 739 C C . PRO A 1 95 ? 16.608 -0.254 1.382 1.00 93.06 95 PRO A C 1
ATOM 741 O O . PRO A 1 95 ? 15.689 -1.054 1.576 1.00 93.06 95 PRO A O 1
ATOM 744 N N . VAL A 1 96 ? 17.604 -0.498 0.536 1.00 93.50 96 VAL A N 1
ATOM 745 C CA . VAL A 1 96 ? 17.759 -1.764 -0.186 1.00 93.50 96 VAL A CA 1
ATOM 746 C C . VAL A 1 96 ? 17.937 -2.934 0.776 1.00 93.50 96 VAL A C 1
ATOM 748 O O . VAL A 1 96 ? 18.574 -2.795 1.820 1.00 93.50 96 VAL A O 1
ATOM 751 N N . TRP A 1 97 ? 17.419 -4.101 0.396 1.00 89.06 97 TRP A N 1
ATOM 752 C CA . TRP A 1 97 ? 17.615 -5.375 1.106 1.00 89.06 97 TRP A CA 1
ATOM 753 C C . TRP A 1 97 ? 17.148 -5.397 2.570 1.00 89.06 97 TRP A C 1
ATOM 755 O O . TRP A 1 97 ? 17.515 -6.299 3.329 1.00 89.06 97 TRP A O 1
ATOM 765 N N . ILE A 1 98 ? 16.322 -4.432 2.977 1.00 90.88 98 ILE A N 1
ATOM 766 C CA . ILE A 1 98 ? 15.730 -4.394 4.312 1.00 90.88 98 ILE A CA 1
ATOM 767 C C . ILE A 1 98 ? 14.660 -5.475 4.424 1.00 90.88 98 ILE A C 1
ATOM 769 O O . ILE A 1 98 ? 13.805 -5.637 3.552 1.00 90.88 98 ILE A O 1
ATOM 773 N N . LYS A 1 99 ? 14.667 -6.181 5.552 1.00 89.25 99 LYS A N 1
ATOM 774 C CA . LYS A 1 99 ? 13.591 -7.094 5.931 1.00 89.25 99 LYS A CA 1
ATOM 775 C C . LYS A 1 99 ? 12.760 -6.466 7.037 1.00 89.25 99 LYS A C 1
ATOM 777 O O . LYS A 1 99 ? 13.314 -6.027 8.040 1.00 89.25 99 LYS A O 1
ATOM 782 N N . ASN A 1 100 ? 11.442 -6.533 6.882 1.00 89.44 100 ASN A N 1
ATOM 783 C CA . ASN A 1 100 ? 10.464 -6.235 7.928 1.00 89.44 100 ASN A CA 1
ATOM 784 C C . ASN A 1 100 ? 10.548 -4.821 8.539 1.00 89.44 100 ASN A C 1
ATOM 786 O O . ASN A 1 100 ? 10.576 -4.679 9.761 1.00 89.44 100 ASN A O 1
ATOM 790 N N . SER A 1 101 ? 10.519 -3.773 7.717 1.00 93.12 101 SER A N 1
ATOM 791 C CA . SER A 1 101 ? 10.176 -2.433 8.208 1.00 93.12 101 SER A CA 1
ATOM 792 C C . SER A 1 101 ? 8.718 -2.414 8.653 1.00 93.12 101 SER A C 1
ATOM 794 O O . SER A 1 101 ? 7.828 -2.671 7.842 1.00 93.12 101 SER A O 1
ATOM 796 N N . VAL A 1 102 ? 8.473 -2.133 9.932 1.00 94.25 102 VAL A N 1
ATOM 797 C CA . VAL A 1 102 ? 7.128 -2.123 10.521 1.00 94.25 102 VAL A CA 1
ATOM 798 C C . VAL A 1 102 ? 6.620 -0.691 10.656 1.00 94.25 102 VAL A C 1
ATOM 800 O O . VAL A 1 102 ? 7.250 0.142 11.304 1.00 94.25 102 VAL A O 1
ATOM 803 N N . PHE A 1 103 ? 5.438 -0.439 10.107 1.00 93.94 103 PHE A N 1
ATOM 804 C CA . PHE A 1 103 ? 4.725 0.830 10.160 1.00 93.94 103 PHE A CA 1
ATOM 805 C C . PHE A 1 103 ? 3.472 0.679 11.012 1.00 93.94 103 PHE A C 1
ATOM 807 O O . PHE A 1 103 ? 2.593 -0.135 10.722 1.00 93.94 103 PHE A O 1
ATOM 814 N N . ASP A 1 104 ? 3.399 1.474 12.073 1.00 93.81 104 ASP A N 1
ATOM 815 C CA . ASP A 1 104 ? 2.234 1.564 12.943 1.00 93.81 104 ASP A CA 1
ATOM 816 C C . ASP A 1 104 ? 1.261 2.608 12.392 1.00 93.81 104 ASP A C 1
ATOM 818 O O . ASP A 1 104 ? 1.523 3.810 12.462 1.00 93.81 104 ASP A O 1
ATOM 822 N N . LEU A 1 105 ? 0.136 2.144 11.842 1.00 94.50 105 LEU A N 1
ATOM 823 C CA . LEU A 1 105 ? -0.856 3.013 11.213 1.00 94.50 105 LEU A CA 1
ATOM 824 C C . LEU A 1 105 ? -1.581 3.902 12.230 1.00 94.50 105 LEU A C 1
ATOM 826 O O . LEU A 1 105 ? -2.155 4.914 11.845 1.00 94.50 105 LEU A O 1
ATOM 830 N N . THR A 1 106 ? -1.507 3.591 13.528 1.00 93.31 106 THR A N 1
ATOM 831 C CA . THR A 1 106 ? -2.093 4.444 14.577 1.00 93.31 106 THR A CA 1
ATOM 832 C C . THR A 1 106 ? -1.396 5.797 14.711 1.00 93.31 106 THR A C 1
ATOM 834 O O . THR A 1 106 ? -1.957 6.725 15.292 1.00 93.31 106 THR A O 1
ATOM 837 N N . LYS A 1 107 ? -0.187 5.921 14.150 1.00 92.62 107 LYS A N 1
ATOM 838 C CA . LYS A 1 107 ? 0.595 7.161 14.104 1.00 92.62 107 LYS A CA 1
ATOM 839 C C . LYS A 1 107 ? 0.298 8.016 12.868 1.00 92.62 107 LYS A C 1
ATOM 841 O O . LYS A 1 107 ? 0.805 9.130 12.785 1.00 92.62 107 LYS A O 1
ATOM 846 N N . ALA A 1 108 ? -0.496 7.513 11.922 1.00 91.12 108 ALA A N 1
ATOM 847 C CA . ALA A 1 108 ? -0.931 8.264 10.751 1.00 91.12 108 ALA A CA 1
ATOM 848 C C . ALA A 1 108 ? -2.165 9.113 11.101 1.00 91.12 108 ALA A C 1
ATOM 850 O O . ALA A 1 108 ? -3.275 8.602 11.214 1.00 91.12 108 ALA A O 1
ATOM 851 N N . ASP A 1 109 ? -1.973 10.421 11.261 1.00 90.62 109 ASP A N 1
ATOM 852 C CA . ASP A 1 109 ? -3.022 11.392 11.610 1.00 90.62 109 ASP A CA 1
ATOM 853 C C . ASP A 1 109 ? -4.105 11.562 10.528 1.00 90.62 109 ASP A C 1
ATOM 855 O O . ASP A 1 109 ? -5.250 11.914 10.821 1.00 90.62 109 ASP A O 1
ATOM 859 N N . TRP A 1 110 ? -3.753 11.281 9.277 1.00 89.06 110 TRP A N 1
ATOM 860 C CA . TRP A 1 110 ? -4.639 11.344 8.118 1.00 89.06 110 TRP A CA 1
ATOM 861 C C . TRP A 1 110 ? -5.538 10.110 7.955 1.00 89.06 110 TRP A C 1
ATOM 863 O O . TRP A 1 110 ? -6.448 10.146 7.127 1.00 89.06 110 TRP A O 1
ATOM 873 N N . LEU A 1 111 ? -5.306 9.035 8.717 1.00 91.06 111 LEU A N 1
ATOM 874 C CA . LEU A 1 111 ? -6.000 7.757 8.570 1.00 91.06 111 LEU A CA 1
ATOM 875 C C . LEU A 1 111 ? -7.040 7.566 9.687 1.00 91.06 111 LEU A C 1
ATOM 877 O O . LEU A 1 111 ? -6.719 7.602 10.876 1.00 91.06 111 LEU A O 1
ATOM 881 N N . LYS A 1 112 ? -8.306 7.353 9.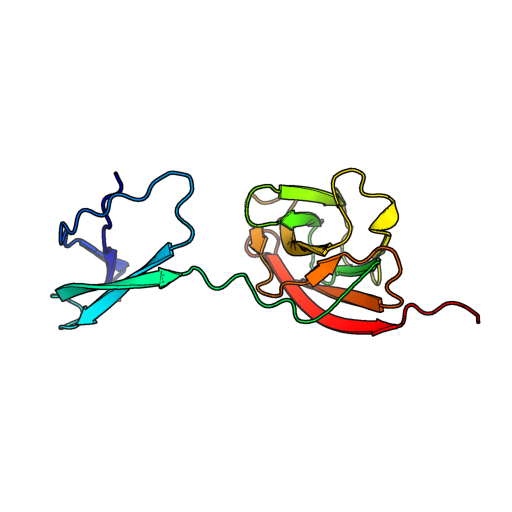315 1.00 92.94 112 LYS A N 1
ATOM 882 C CA . LYS A 1 112 ? -9.428 7.159 10.247 1.00 92.94 112 LYS A CA 1
ATOM 883 C C . LYS A 1 112 ? -9.899 5.715 10.258 1.00 92.94 112 LYS A C 1
ATOM 885 O O . LYS A 1 112 ? -9.824 5.015 9.254 1.00 92.94 112 LYS A O 1
ATOM 890 N N . ASP A 1 113 ? -10.401 5.277 11.407 1.00 94.06 113 ASP A N 1
ATOM 891 C CA . ASP A 1 113 ? -10.944 3.928 11.575 1.00 94.06 113 ASP A CA 1
ATOM 892 C C . ASP A 1 113 ? -12.021 3.632 10.514 1.00 94.06 113 ASP A C 1
ATOM 894 O O . ASP A 1 113 ? -12.949 4.422 10.333 1.00 94.06 113 ASP A O 1
ATOM 898 N N . GLY A 1 114 ? -11.864 2.523 9.788 1.00 91.50 114 GLY A N 1
ATOM 899 C CA . GLY A 1 114 ? -12.716 2.147 8.657 1.00 91.50 114 GLY A CA 1
ATOM 900 C C . GLY A 1 114 ? -12.251 2.655 7.287 1.00 91.50 114 GLY A C 1
ATOM 901 O O . GLY A 1 114 ? -12.851 2.282 6.278 1.00 91.50 114 GLY A O 1
ATOM 902 N N . ASP A 1 115 ? -11.189 3.463 7.209 1.00 91.81 115 ASP A N 1
ATOM 903 C CA . ASP A 1 115 ? -10.663 3.933 5.927 1.00 91.81 115 ASP A CA 1
ATOM 904 C C . ASP A 1 115 ? -10.061 2.783 5.115 1.00 91.81 115 ASP A C 1
ATOM 906 O O . ASP A 1 115 ? -9.239 2.001 5.601 1.00 91.81 115 ASP A O 1
ATOM 910 N N . ASN A 1 116 ? -10.428 2.730 3.834 1.00 92.31 116 ASN A N 1
ATOM 911 C CA . ASN A 1 116 ? -9.874 1.776 2.883 1.00 92.31 116 ASN A CA 1
ATOM 912 C C . ASN A 1 116 ? -8.683 2.377 2.140 1.00 92.31 116 ASN A C 1
ATOM 914 O O . ASN A 1 116 ? -8.757 3.492 1.616 1.00 92.31 116 ASN A O 1
ATOM 918 N N . PHE A 1 117 ? -7.606 1.609 2.034 1.00 92.69 117 PHE A N 1
ATOM 919 C CA . PHE A 1 117 ? -6.387 2.017 1.351 1.00 92.69 117 PHE A CA 1
ATOM 920 C C . PHE A 1 117 ? -5.687 0.835 0.678 1.00 92.69 117 PHE A C 1
ATOM 922 O O . PHE A 1 117 ? -5.957 -0.329 0.965 1.00 92.69 117 PHE A O 1
ATOM 929 N N . ARG A 1 118 ? -4.759 1.153 -0.216 1.00 93.31 118 ARG A N 1
ATOM 930 C CA . ARG A 1 118 ? -3.794 0.233 -0.827 1.00 93.31 118 ARG A CA 1
ATOM 931 C C . ARG A 1 118 ? -2.416 0.871 -0.812 1.00 93.31 118 ARG A C 1
ATOM 933 O O . ARG A 1 118 ? -2.294 2.074 -0.574 1.00 93.31 118 ARG A O 1
ATOM 940 N N . LEU A 1 119 ? -1.381 0.088 -1.083 1.00 95.12 119 LEU A N 1
ATOM 941 C CA . LEU A 1 119 ? -0.016 0.598 -1.073 1.00 95.12 119 LEU A CA 1
ATOM 942 C C . LEU A 1 119 ? 0.494 0.890 -2.476 1.00 95.12 119 LEU A C 1
ATOM 944 O O . LEU A 1 119 ? 0.243 0.154 -3.427 1.00 95.12 119 LEU A O 1
ATOM 948 N N . LYS A 1 120 ? 1.259 1.966 -2.587 1.00 94.06 120 LYS A N 1
ATOM 949 C CA . LYS A 1 120 ? 2.035 2.317 -3.766 1.00 94.06 120 LYS A CA 1
ATOM 950 C C . LYS A 1 120 ? 3.498 2.396 -3.381 1.00 94.06 120 LYS A C 1
ATOM 952 O O . LYS A 1 120 ? 3.838 2.977 -2.355 1.00 94.06 120 LYS A O 1
ATOM 957 N N . VAL A 1 121 ? 4.354 1.858 -4.234 1.00 94.38 121 VAL A N 1
ATOM 958 C CA . VAL A 1 121 ? 5.798 2.040 -4.152 1.00 94.38 121 VAL A CA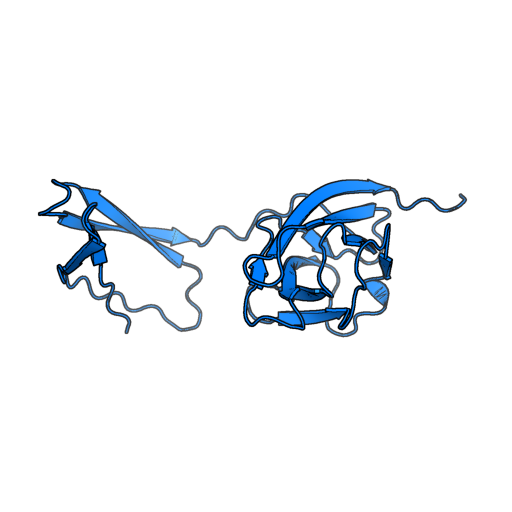 1
ATOM 959 C C . VAL A 1 121 ? 6.267 2.984 -5.249 1.00 94.38 121 VAL A C 1
ATOM 961 O O . VAL A 1 121 ? 5.815 2.900 -6.394 1.00 94.38 121 VAL A O 1
ATOM 964 N N . VAL A 1 122 ? 7.190 3.870 -4.897 1.00 93.25 122 VAL A N 1
ATOM 965 C CA . VAL A 1 122 ? 7.891 4.764 -5.820 1.00 93.25 122 VAL A CA 1
ATOM 966 C C . VAL A 1 122 ? 9.386 4.557 -5.613 1.00 93.25 122 VAL A C 1
ATOM 968 O O . VAL A 1 122 ? 9.853 4.511 -4.476 1.00 93.25 122 VAL A O 1
ATOM 971 N N . SER A 1 123 ? 10.146 4.400 -6.694 1.00 91.56 123 SER A N 1
ATOM 972 C CA . SER A 1 123 ? 11.606 4.400 -6.579 1.00 91.56 123 SER A CA 1
ATOM 973 C C . SER A 1 123 ? 12.090 5.817 -6.263 1.00 91.56 123 SER A C 1
ATOM 975 O O . SER A 1 123 ? 11.648 6.769 -6.894 1.00 91.56 123 SER A O 1
ATOM 977 N N . THR A 1 124 ? 13.020 5.991 -5.326 1.00 81.44 124 THR A N 1
ATOM 978 C CA . THR A 1 124 ? 13.545 7.338 -5.025 1.00 81.44 124 THR A CA 1
ATOM 979 C C . THR A 1 124 ? 14.496 7.858 -6.103 1.00 81.44 124 THR A C 1
ATOM 981 O O . THR A 1 124 ? 14.682 9.064 -6.246 1.00 81.44 124 THR A O 1
ATOM 984 N N . THR A 1 125 ? 15.083 6.960 -6.899 1.00 75.69 125 THR A N 1
ATOM 985 C CA . THR A 1 125 ? 16.049 7.286 -7.961 1.00 75.69 125 THR A CA 1
ATOM 986 C C . THR A 1 125 ? 15.450 7.248 -9.367 1.00 75.69 125 THR A C 1
ATOM 988 O O . THR A 1 125 ? 16.087 7.697 -10.319 1.00 75.69 125 THR A O 1
ATOM 991 N N . GLY A 1 126 ? 14.223 6.744 -9.519 1.00 63.12 126 GLY A N 1
ATOM 992 C CA . GLY A 1 126 ? 13.507 6.662 -10.790 1.00 63.12 126 GLY A CA 1
ATOM 993 C C . GLY A 1 126 ? 12.089 7.210 -10.671 1.00 63.12 126 GLY A C 1
ATOM 994 O O . GLY A 1 126 ? 11.448 7.083 -9.644 1.00 63.12 126 GLY A O 1
ATOM 995 N N . LYS A 1 127 ? 11.533 7.776 -11.748 1.00 77.81 127 LYS A N 1
ATOM 996 C CA . LYS A 1 127 ? 10.121 8.227 -11.762 1.00 77.81 127 LYS A CA 1
ATOM 997 C C . LYS A 1 127 ? 9.108 7.071 -11.817 1.00 77.81 127 LYS A C 1
ATOM 999 O O . LYS A 1 127 ? 7.915 7.308 -11.997 1.00 77.81 127 LYS A O 1
ATOM 1004 N N . ALA A 1 128 ? 9.577 5.827 -11.752 1.00 85.44 128 ALA A N 1
ATOM 1005 C CA . ALA A 1 128 ? 8.736 4.653 -11.880 1.00 85.44 128 ALA A CA 1
ATOM 1006 C C . ALA A 1 128 ? 8.020 4.347 -10.560 1.00 85.44 128 ALA A C 1
ATOM 1008 O O . ALA A 1 128 ? 8.563 4.527 -9.467 1.00 85.44 128 ALA A O 1
ATOM 1009 N N . GLN A 1 129 ? 6.788 3.865 -10.684 1.00 88.81 129 GLN A N 1
ATOM 1010 C CA . GLN A 1 129 ? 5.915 3.558 -9.562 1.00 88.81 129 GLN A CA 1
ATOM 1011 C C . GLN A 1 129 ? 5.095 2.307 -9.860 1.00 88.81 129 GLN A C 1
ATOM 1013 O O . GLN A 1 129 ? 4.800 2.012 -11.019 1.00 88.81 129 GLN A O 1
ATOM 1018 N N . SER A 1 130 ? 4.687 1.612 -8.806 1.00 87.94 130 SER A N 1
ATOM 1019 C CA . SER A 1 130 ? 3.737 0.506 -8.880 1.00 87.94 130 SER A CA 1
ATOM 1020 C C . SER A 1 130 ? 2.758 0.596 -7.729 1.00 87.94 130 SER A C 1
ATOM 1022 O O . SER A 1 130 ? 3.123 0.970 -6.618 1.00 87.94 130 SER A O 1
ATOM 1024 N N . ILE A 1 131 ? 1.510 0.236 -7.997 1.00 84.50 131 ILE A N 1
ATOM 1025 C CA . ILE A 1 131 ? 0.429 0.227 -7.016 1.00 84.50 131 ILE A CA 1
ATOM 1026 C C . ILE A 1 131 ? 0.010 -1.223 -6.812 1.00 84.50 131 ILE A C 1
ATOM 1028 O O . ILE A 1 131 ? -0.251 -1.928 -7.785 1.00 84.50 131 ILE A O 1
ATOM 1032 N N . ASP A 1 132 ? -0.058 -1.655 -5.560 1.00 83.69 132 ASP A N 1
ATOM 1033 C CA . ASP A 1 132 ? -0.633 -2.943 -5.205 1.00 83.69 132 ASP A CA 1
ATOM 1034 C C . ASP A 1 132 ? -2.158 -2.899 -5.396 1.00 83.69 132 ASP A C 1
ATOM 1036 O O . ASP A 1 132 ? -2.818 -1.905 -5.084 1.00 83.69 132 ASP A O 1
ATOM 1040 N N . ALA A 1 133 ? -2.734 -3.969 -5.938 1.00 79.38 133 ALA A N 1
ATOM 1041 C CA . ALA A 1 133 ? -4.168 -4.030 -6.216 1.00 79.38 133 ALA A CA 1
ATOM 1042 C C . ALA A 1 133 ? -5.017 -4.357 -4.972 1.00 79.38 133 ALA A C 1
ATOM 1044 O O . ALA A 1 133 ? -6.245 -4.256 -5.029 1.00 79.38 133 ALA A O 1
ATOM 1045 N N . THR A 1 134 ? -4.386 -4.746 -3.864 1.00 89.44 134 THR A N 1
ATOM 1046 C CA . THR A 1 134 ? -5.050 -5.218 -2.651 1.00 89.44 134 THR A CA 1
ATOM 1047 C C . THR A 1 134 ? -5.500 -4.049 -1.799 1.00 89.44 134 THR A C 1
ATOM 1049 O O . THR A 1 134 ? -4.708 -3.187 -1.416 1.00 89.44 134 THR A O 1
ATOM 1052 N N . TRP A 1 135 ? -6.782 -4.059 -1.453 1.00 91.94 135 TRP A N 1
ATOM 1053 C CA . TRP A 1 135 ? -7.356 -3.097 -0.530 1.00 91.94 135 TRP A CA 1
ATOM 1054 C C . TRP A 1 135 ? -7.386 -3.656 0.884 1.00 91.94 135 TRP A C 1
ATOM 1056 O O . TRP A 1 135 ? -7.762 -4.806 1.115 1.00 91.94 135 TRP A O 1
ATOM 1066 N N . LEU A 1 136 ? -7.010 -2.810 1.829 1.00 94.31 136 LEU A N 1
ATOM 1067 C CA . LEU A 1 136 ? -7.075 -3.051 3.259 1.00 94.31 136 LEU A CA 1
ATOM 1068 C C . LEU A 1 136 ? -7.976 -2.008 3.895 1.00 94.31 136 LEU A C 1
ATOM 1070 O O . LEU A 1 136 ? -8.060 -0.878 3.416 1.00 94.31 136 LEU A O 1
ATOM 1074 N N . THR A 1 137 ? -8.596 -2.384 5.002 1.00 95.38 137 THR A N 1
ATOM 1075 C CA . THR A 1 137 ? -9.266 -1.445 5.894 1.00 95.38 137 THR A CA 1
ATOM 1076 C C . THR A 1 137 ? -8.342 -1.164 7.065 1.00 95.38 137 THR A C 1
ATOM 1078 O O . THR A 1 137 ? -7.820 -2.085 7.702 1.00 95.38 137 THR A O 1
ATOM 1081 N N . TYR A 1 138 ? -8.115 0.108 7.367 1.00 95.38 138 TYR A N 1
ATOM 1082 C CA . TYR A 1 138 ? -7.488 0.465 8.624 1.00 95.38 138 TYR A CA 1
ATOM 1083 C C . TYR A 1 138 ? -8.490 0.273 9.753 1.00 95.38 138 TYR A C 1
ATOM 1085 O O . TYR A 1 138 ? -9.594 0.814 9.723 1.00 95.38 138 TYR A O 1
ATOM 1093 N N . THR A 1 139 ? -8.087 -0.486 10.765 1.00 96.44 139 THR A N 1
ATOM 1094 C CA . THR A 1 139 ? -8.847 -0.578 12.007 1.00 96.44 139 THR A CA 1
ATOM 1095 C C . THR A 1 139 ? -7.897 -0.404 13.173 1.00 96.44 139 THR A C 1
ATOM 1097 O O . THR A 1 139 ? -6.993 -1.222 13.354 1.00 96.44 139 THR A O 1
ATOM 1100 N N . LYS A 1 140 ? -8.110 0.640 13.973 1.00 93.94 140 LYS A N 1
ATOM 1101 C CA . LYS A 1 140 ? -7.247 1.044 15.088 1.00 93.94 140 LYS A CA 1
ATOM 1102 C C . LYS A 1 140 ? -7.004 -0.104 16.069 1.00 93.94 140 LYS A C 1
ATOM 1104 O O . LYS A 1 140 ? -5.866 -0.348 16.467 1.00 93.94 140 LYS A O 1
ATOM 1109 N N . ASP A 1 141 ? -8.059 -0.856 16.375 1.00 93.31 141 ASP A N 1
ATOM 1110 C CA . ASP A 1 141 ? -8.029 -1.967 17.333 1.00 93.31 141 ASP A CA 1
ATOM 1111 C C . ASP A 1 141 ? -7.746 -3.333 16.681 1.00 93.31 141 ASP A C 1
ATOM 1113 O O . ASP A 1 141 ? -7.771 -4.370 17.353 1.00 93.31 141 ASP A O 1
ATOM 1117 N N . SER A 1 142 ? -7.445 -3.372 15.373 1.00 94.38 142 SER A N 1
ATOM 1118 C CA . SER A 1 142 ? -7.061 -4.618 14.704 1.00 94.38 142 SER A CA 1
ATOM 1119 C C . SER A 1 142 ? -5.836 -5.236 15.375 1.00 94.38 142 SER A C 1
ATOM 1121 O O . SER A 1 142 ? -4.923 -4.553 15.842 1.00 94.38 142 SER A O 1
ATOM 1123 N N . ARG A 1 143 ? -5.791 -6.566 15.410 1.00 94.38 143 ARG A N 1
ATOM 1124 C CA . ARG A 1 143 ? -4.616 -7.330 15.854 1.00 94.38 143 ARG A CA 1
ATOM 1125 C C . ARG A 1 143 ? -3.776 -7.831 14.687 1.00 94.38 143 ARG A C 1
ATOM 1127 O O . ARG A 1 143 ? -2.867 -8.624 14.905 1.00 94.38 143 ARG A O 1
ATOM 1134 N N . ASN A 1 144 ? -4.063 -7.370 13.474 1.00 96.25 144 ASN A N 1
ATOM 1135 C CA . ASN A 1 144 ? -3.398 -7.829 12.266 1.00 96.25 144 ASN A CA 1
ATOM 1136 C C . ASN A 1 144 ? -2.404 -6.799 11.729 1.00 96.25 144 ASN A C 1
ATOM 1138 O O . ASN A 1 144 ? -2.624 -5.583 11.787 1.00 96.25 144 ASN A O 1
ATOM 1142 N N . GLN A 1 145 ? -1.348 -7.333 11.131 1.00 96.62 145 GLN A N 1
ATOM 1143 C CA . GLN A 1 145 ? -0.446 -6.648 10.221 1.00 96.62 145 GLN A CA 1
ATOM 1144 C C . GLN A 1 145 ? -0.654 -7.191 8.806 1.00 96.62 145 GLN A C 1
ATOM 1146 O O . GLN A 1 145 ? -0.864 -8.394 8.628 1.00 96.62 145 GLN A O 1
ATOM 1151 N N . ALA A 1 146 ? -0.559 -6.322 7.805 1.00 96.81 146 ALA A N 1
ATOM 1152 C CA . ALA A 1 146 ? -0.442 -6.746 6.416 1.00 96.81 146 ALA A CA 1
ATOM 1153 C C . ALA A 1 146 ? 1.023 -6.743 5.985 1.00 96.81 146 ALA A C 1
ATOM 1155 O O . ALA A 1 146 ? 1.767 -5.802 6.269 1.00 96.81 146 ALA A O 1
ATOM 1156 N N . LEU A 1 147 ? 1.433 -7.810 5.309 1.00 96.50 147 LEU A N 1
ATOM 1157 C CA . LEU A 1 147 ? 2.795 -8.004 4.840 1.00 96.50 147 LEU A CA 1
ATOM 1158 C C . LEU A 1 147 ? 2.893 -7.702 3.356 1.00 96.50 147 LEU A C 1
ATOM 1160 O O . LEU A 1 147 ? 2.122 -8.226 2.553 1.00 96.50 147 LEU A O 1
ATOM 1164 N N . TYR A 1 148 ? 3.900 -6.912 3.008 1.00 96.88 148 TYR A N 1
ATOM 1165 C CA . TYR A 1 148 ? 4.223 -6.545 1.644 1.00 96.88 148 TYR A CA 1
ATOM 1166 C C . TYR A 1 148 ? 5.695 -6.789 1.347 1.00 96.88 148 TYR 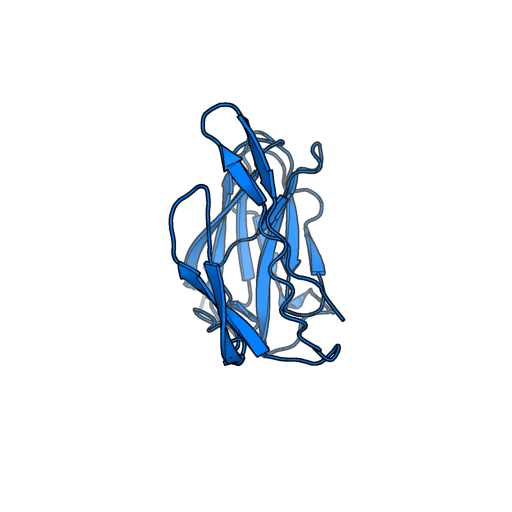A C 1
ATOM 1168 O O . TYR A 1 148 ? 6.565 -6.715 2.217 1.00 96.88 148 TYR A O 1
ATOM 1176 N N . ASP A 1 149 ? 5.957 -7.049 0.078 1.00 96.88 149 ASP A N 1
ATOM 1177 C CA . ASP A 1 149 ? 7.289 -7.215 -0.476 1.00 96.88 149 ASP A CA 1
ATOM 1178 C C . ASP A 1 149 ? 7.464 -6.246 -1.637 1.00 96.88 149 ASP A C 1
ATOM 1180 O O . ASP A 1 149 ? 6.608 -6.161 -2.523 1.00 96.88 149 ASP A O 1
ATOM 1184 N N . VAL A 1 150 ? 8.559 -5.502 -1.602 1.00 96.44 150 VAL A N 1
ATOM 1185 C CA . VAL A 1 150 ? 8.984 -4.577 -2.643 1.00 96.44 150 VAL A CA 1
ATOM 1186 C C . VAL A 1 150 ? 10.137 -5.215 -3.398 1.00 96.44 150 VAL A C 1
ATOM 1188 O O . VAL A 1 150 ? 11.151 -5.581 -2.809 1.00 96.44 150 VAL A O 1
ATOM 1191 N N . ALA A 1 151 ? 9.988 -5.329 -4.713 1.00 94.62 151 ALA A N 1
ATOM 1192 C CA . ALA A 1 151 ? 10.958 -5.977 -5.586 1.00 94.62 151 ALA A CA 1
ATOM 1193 C C . ALA A 1 151 ? 11.040 -5.270 -6.950 1.00 94.62 151 ALA A C 1
ATOM 1195 O O . ALA A 1 151 ? 10.437 -4.216 -7.166 1.00 94.62 151 ALA A O 1
ATOM 1196 N N . GLY A 1 152 ? 11.771 -5.863 -7.895 1.00 90.12 152 GLY A N 1
ATOM 1197 C CA . GLY A 1 152 ? 11.966 -5.320 -9.241 1.00 90.12 152 GLY A CA 1
ATOM 1198 C C . GLY A 1 152 ? 13.187 -4.405 -9.335 1.00 90.12 152 GLY A C 1
ATOM 1199 O O . GLY A 1 152 ? 14.171 -4.586 -8.615 1.00 90.12 152 GLY A O 1
ATOM 1200 N N . SER A 1 153 ? 13.132 -3.432 -10.241 1.00 89.81 153 SER A N 1
ATOM 1201 C CA . SER A 1 153 ? 14.200 -2.450 -10.468 1.00 89.81 153 SER A CA 1
ATOM 1202 C C . SER A 1 153 ? 13.721 -1.028 -10.170 1.00 89.81 153 SER A C 1
ATOM 1204 O O . SER A 1 153 ? 12.524 -0.770 -10.084 1.00 89.81 153 SER A O 1
ATOM 1206 N N . SER A 1 154 ? 14.644 -0.067 -10.094 1.00 90.31 154 SER A N 1
ATOM 1207 C CA . SER A 1 154 ? 14.288 1.355 -9.954 1.00 90.31 154 SER A CA 1
ATOM 1208 C C . SER A 1 154 ? 13.447 1.904 -11.118 1.00 90.31 154 SER A C 1
ATOM 1210 O O . SER A 1 154 ? 12.726 2.884 -10.945 1.00 90.31 154 SER A O 1
ATOM 1212 N N . SER A 1 155 ? 13.514 1.287 -12.304 1.00 87.81 155 SER A N 1
ATOM 1213 C CA . SER A 1 155 ? 12.739 1.672 -13.495 1.00 87.81 155 SER A CA 1
ATOM 1214 C C . SER A 1 155 ? 11.413 0.920 -13.651 1.00 87.81 155 SER A C 1
ATOM 1216 O O . SER A 1 155 ? 10.571 1.335 -14.445 1.00 87.81 155 SER A O 1
ATOM 1218 N N . ALA A 1 156 ? 11.220 -0.163 -12.902 1.00 88.44 156 ALA A N 1
ATOM 1219 C CA . ALA A 1 156 ? 10.002 -0.962 -12.875 1.00 88.44 156 ALA A CA 1
ATOM 1220 C C . ALA A 1 156 ? 9.849 -1.592 -11.478 1.00 88.44 156 ALA A C 1
ATOM 1222 O O . ALA A 1 156 ? 10.060 -2.801 -11.316 1.00 88.44 156 ALA A O 1
ATOM 1223 N N . PRO A 1 157 ? 9.559 -0.780 -10.442 1.00 91.88 157 PRO A N 1
ATOM 1224 C CA . PRO A 1 157 ? 9.395 -1.294 -9.096 1.00 91.88 157 PRO A CA 1
ATOM 1225 C C . PRO A 1 157 ? 8.099 -2.096 -9.021 1.00 91.88 157 PRO A C 1
ATOM 1227 O O . PRO A 1 157 ? 7.158 -1.857 -9.772 1.00 91.88 157 PRO A O 1
ATOM 1230 N N . THR A 1 158 ? 8.034 -3.029 -8.084 1.00 92.75 158 THR A N 1
ATOM 1231 C CA . THR A 1 158 ? 6.832 -3.812 -7.793 1.00 92.75 158 THR A CA 1
ATOM 1232 C C . THR A 1 158 ? 6.592 -3.804 -6.296 1.00 92.75 158 THR A C 1
ATOM 1234 O O . THR A 1 158 ? 7.538 -3.775 -5.511 1.00 92.75 158 THR A O 1
ATOM 1237 N N . ILE A 1 159 ? 5.324 -3.818 -5.904 1.00 94.50 159 ILE A N 1
ATOM 1238 C CA . ILE A 1 159 ? 4.887 -4.031 -4.528 1.00 94.50 159 ILE A CA 1
ATOM 1239 C C . ILE A 1 159 ? 3.829 -5.123 -4.564 1.00 94.50 159 ILE A C 1
ATOM 1241 O O . ILE A 1 159 ? 2.937 -5.082 -5.407 1.00 94.50 159 ILE A O 1
ATOM 1245 N N . THR A 1 160 ? 3.986 -6.134 -3.716 1.00 95.12 160 THR A N 1
ATOM 1246 C CA . THR A 1 160 ? 3.121 -7.315 -3.701 1.00 95.12 160 THR A CA 1
ATOM 1247 C C . THR A 1 160 ? 2.646 -7.581 -2.286 1.00 95.12 160 THR A C 1
ATOM 1249 O O . THR A 1 160 ? 3.469 -7.817 -1.396 1.00 95.12 160 THR A O 1
ATOM 1252 N N . PHE A 1 161 ? 1.332 -7.582 -2.082 1.00 95.62 161 PHE A N 1
ATOM 1253 C CA . PHE A 1 161 ? 0.730 -8.124 -0.869 1.00 95.62 161 PHE A CA 1
ATOM 1254 C C . PHE A 1 161 ? 1.051 -9.618 -0.720 1.00 95.62 161 PHE A C 1
ATOM 1256 O O . PHE A 1 161 ? 0.914 -10.395 -1.664 1.00 95.62 161 PHE A O 1
ATOM 1263 N N . LYS A 1 162 ? 1.481 -10.029 0.474 1.00 95.88 162 LYS A N 1
ATOM 1264 C CA . LYS A 1 162 ? 1.773 -11.432 0.793 1.00 95.88 162 LYS A CA 1
ATOM 1265 C C . LYS A 1 162 ? 0.665 -12.054 1.624 1.00 95.88 162 LYS A C 1
ATOM 1267 O O . LYS A 1 162 ? 0.103 -13.067 1.225 1.00 95.88 162 LYS A O 1
ATOM 1272 N N . GLU A 1 163 ? 0.373 -11.465 2.779 1.00 95.62 163 GLU A N 1
ATOM 1273 C CA . GLU A 1 163 ? -0.599 -12.010 3.724 1.00 95.62 163 GLU A CA 1
ATOM 1274 C C . GLU A 1 163 ? -1.051 -10.978 4.765 1.00 95.62 163 GLU A C 1
ATOM 1276 O O . GLU A 1 163 ? -0.375 -9.982 5.032 1.00 95.62 163 GLU A O 1
ATOM 1281 N N . LEU A 1 164 ? -2.199 -11.259 5.383 1.00 96.31 164 LEU A N 1
ATOM 1282 C CA . LEU A 1 164 ? -2.664 -10.638 6.618 1.00 96.31 164 LEU A CA 1
ATOM 1283 C C . LEU A 1 164 ? -2.416 -11.638 7.741 1.00 96.31 164 LEU A C 1
ATOM 1285 O O . LEU A 1 164 ? -2.916 -12.760 7.685 1.00 96.31 164 LEU A O 1
ATOM 1289 N N . ARG A 1 165 ? -1.674 -11.235 8.770 1.00 94.81 165 ARG A N 1
ATOM 1290 C CA . ARG A 1 165 ? -1.378 -12.113 9.907 1.00 94.81 165 ARG A CA 1
ATOM 1291 C C . ARG A 1 165 ? -1.443 -11.366 11.233 1.00 94.81 165 ARG A C 1
ATOM 1293 O O . ARG A 1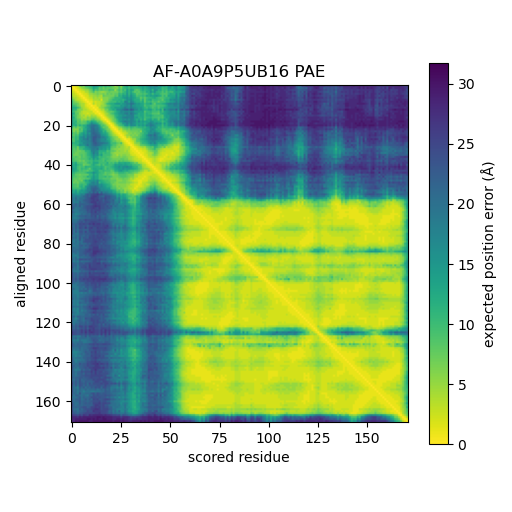 165 ? -1.310 -10.141 11.240 1.00 94.81 165 ARG A O 1
ATOM 1300 N N . PRO A 1 166 ? -1.574 -12.072 12.365 1.00 95.06 166 PRO A N 1
ATOM 1301 C CA . PRO A 1 166 ? -1.500 -11.443 13.673 1.00 95.06 166 PRO A CA 1
ATOM 1302 C C . PRO A 1 166 ? -0.184 -10.683 13.893 1.00 95.06 166 PRO A C 1
ATOM 1304 O O . PRO A 1 166 ? 0.892 -11.059 13.412 1.00 95.06 166 PRO A O 1
ATOM 1307 N N . ILE A 1 167 ? -0.259 -9.594 14.645 1.00 92.69 167 ILE A N 1
ATOM 1308 C CA . ILE A 1 167 ? 0.910 -8.864 15.128 1.00 92.69 167 ILE A CA 1
ATOM 1309 C C . ILE A 1 167 ? 1.563 -9.714 16.208 1.00 92.69 167 ILE A C 1
ATOM 1311 O O . ILE A 1 167 ? 0.925 -10.065 17.198 1.00 92.69 167 ILE A O 1
ATOM 1315 N N . ALA A 1 168 ? 2.833 -10.055 16.007 1.00 78.12 168 ALA A N 1
ATOM 1316 C CA . ALA A 1 168 ? 3.601 -10.769 17.012 1.00 78.12 168 ALA A CA 1
ATOM 1317 C C . ALA A 1 168 ? 3.895 -9.814 18.183 1.00 78.12 168 ALA A C 1
ATOM 1319 O O . ALA A 1 168 ? 4.631 -8.843 18.024 1.00 78.12 168 ALA A O 1
ATOM 1320 N N . GLY A 1 169 ? 3.290 -10.072 19.342 1.00 61.06 169 GLY A N 1
ATOM 1321 C CA . GLY A 1 169 ? 3.489 -9.345 20.598 1.00 61.06 169 GLY A CA 1
ATOM 1322 C C . GLY A 1 169 ? 2.831 -10.106 21.758 1.00 61.06 169 GLY A C 1
ATOM 1323 O O . GLY A 1 169 ? 1.885 -10.854 21.498 1.00 61.06 169 GLY A O 1
ATOM 1324 N N . PRO A 1 170 ? 3.349 -10.000 22.998 1.00 43.00 170 PRO A N 1
ATOM 1325 C CA . PRO A 1 170 ? 2.924 -10.850 24.107 1.00 43.00 170 PRO A CA 1
ATOM 1326 C C . PRO A 1 170 ? 1.472 -10.557 24.510 1.00 43.00 170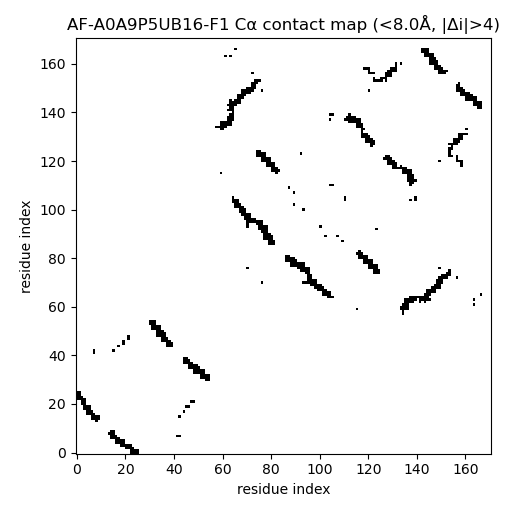 PRO A C 1
ATOM 1328 O O . PRO A 1 170 ? 1.015 -9.417 24.407 1.00 43.00 170 PRO A O 1
ATOM 1331 N N . ILE A 1 171 ? 0.773 -11.618 24.923 1.00 40.03 171 ILE A N 1
ATOM 1332 C CA . ILE A 1 171 ? -0.564 -11.588 25.538 1.00 40.03 171 ILE A CA 1
ATOM 1333 C C . ILE A 1 171 ? -0.492 -10.822 26.859 1.00 40.03 171 ILE A C 1
ATOM 1335 O O . ILE A 1 171 ? 0.494 -11.055 27.597 1.00 40.03 171 ILE A O 1
#

Organism: NCBI:txid206335